Protein AF-A0A3Q8XWA3-F1 (afdb_monomer_lite)

Foldseek 3Di:
DDDDDDDDPPPPPPPPVPVVVCQQAFDDQDPLLVVLLVPWCLCVVLVHDPVDGDPVSVLLSSLLSLLLLLQLCLLCVLVVHNHGDSLSSQLSCVLCCGPDNADNLNVVLSQLRSSSRRHNVSSVQSNVFAFAVSSCQSVCVVVVNNVVCRVPPADRDNVSSSHHGGVSVSRDRDD

Structure (mmCIF, N/CA/C/O backbone):
data_AF-A0A3Q8XWA3-F1
#
_entry.id   AF-A0A3Q8XWA3-F1
#
loop_
_atom_site.group_PDB
_atom_site.id
_atom_site.type_symbol
_atom_site.label_atom_id
_atom_site.label_alt_id
_atom_site.label_comp_id
_atom_site.label_asym_id
_atom_site.label_entity_id
_atom_site.label_seq_id
_atom_site.pdbx_PDB_ins_code
_atom_site.Cartn_x
_atom_site.Cartn_y
_atom_site.Cartn_z
_atom_site.occupancy
_atom_site.B_iso_or_equiv
_atom_site.auth_seq_id
_atom_site.auth_comp_id
_atom_site.auth_asym_id
_atom_site.auth_atom_id
_atom_site.pdbx_PDB_model_num
ATOM 1 N N . MET A 1 1 ? -45.492 -30.212 -45.482 1.00 40.28 1 MET A N 1
ATOM 2 C CA . MET A 1 1 ? -44.105 -30.152 -45.998 1.00 40.28 1 MET A CA 1
ATOM 3 C C . MET A 1 1 ? -43.638 -28.705 -45.818 1.00 40.28 1 MET A C 1
ATOM 5 O O . MET A 1 1 ? -43.966 -27.882 -46.649 1.00 40.28 1 MET A O 1
ATOM 9 N N . PHE A 1 2 ? -43.266 -28.248 -44.617 1.00 38.75 2 PHE A N 1
ATOM 10 C CA . PHE A 1 2 ? -41.934 -28.334 -43.984 1.00 38.75 2 PHE A CA 1
ATOM 11 C C . PHE A 1 2 ? -40.771 -28.102 -44.959 1.00 38.75 2 PHE A C 1
ATOM 13 O O . PHE A 1 2 ? -40.528 -28.985 -45.778 1.00 38.75 2 PHE A O 1
ATOM 20 N N . ARG A 1 3 ? -40.101 -26.939 -44.809 1.00 38.69 3 ARG A N 1
ATOM 21 C CA . ARG A 1 3 ? -38.838 -26.405 -45.396 1.00 38.69 3 ARG A CA 1
ATOM 22 C C . ARG A 1 3 ? -39.112 -24.918 -45.708 1.00 38.69 3 ARG A C 1
ATOM 24 O O . ARG A 1 3 ? -40.014 -24.648 -46.478 1.00 38.69 3 ARG A O 1
ATOM 31 N N . VAL A 1 4 ? -38.489 -23.889 -45.135 1.00 43.53 4 VAL A N 1
ATOM 32 C CA . VAL A 1 4 ? -37.122 -23.705 -44.640 1.00 43.53 4 VAL A CA 1
ATOM 33 C C . VAL A 1 4 ? -37.165 -22.635 -43.534 1.00 43.53 4 VAL A C 1
ATOM 35 O O . VAL A 1 4 ? -37.363 -21.458 -43.807 1.00 43.53 4 VAL A O 1
ATOM 38 N N . ALA A 1 5 ? -37.005 -23.049 -42.281 1.00 49.91 5 ALA A N 1
ATOM 39 C CA . ALA A 1 5 ? -36.413 -22.205 -41.245 1.00 49.91 5 ALA A CA 1
ATOM 40 C C . ALA A 1 5 ? -34.933 -22.604 -41.156 1.00 49.91 5 ALA A C 1
ATOM 42 O O . ALA A 1 5 ? -34.609 -23.727 -41.537 1.00 49.91 5 ALA A O 1
ATOM 43 N N . VAL A 1 6 ? -34.086 -21.726 -40.608 1.00 51.31 6 VAL A N 1
ATOM 44 C CA . VAL A 1 6 ? -32.630 -21.883 -40.354 1.00 51.31 6 VAL A CA 1
ATOM 45 C C . VAL A 1 6 ? -31.761 -21.070 -41.319 1.00 51.31 6 VAL A C 1
ATOM 47 O O . VAL A 1 6 ? -30.993 -21.644 -42.070 1.00 51.31 6 VAL A O 1
ATOM 50 N N . ILE A 1 7 ? -31.841 -19.732 -41.258 1.00 49.44 7 ILE A N 1
ATOM 51 C CA . ILE A 1 7 ? -30.684 -18.819 -41.405 1.00 49.44 7 ILE A CA 1
ATOM 52 C C . ILE A 1 7 ? -31.006 -17.524 -40.632 1.00 49.44 7 ILE A C 1
ATOM 54 O O . ILE A 1 7 ? -31.489 -16.570 -41.224 1.00 49.44 7 ILE A O 1
ATOM 58 N N . ALA A 1 8 ? -30.814 -17.508 -39.308 1.00 44.78 8 ALA A N 1
ATOM 59 C CA . ALA A 1 8 ? -30.602 -16.280 -38.505 1.00 44.78 8 ALA A CA 1
ATOM 60 C C . ALA A 1 8 ? -30.282 -16.575 -37.020 1.00 44.78 8 ALA A C 1
ATOM 62 O O . ALA A 1 8 ? -30.518 -15.738 -36.157 1.00 44.78 8 ALA A O 1
ATOM 63 N N . PHE A 1 9 ? -29.745 -17.755 -36.687 1.00 43.38 9 PHE A N 1
ATOM 64 C CA . PHE A 1 9 ? -29.331 -18.088 -35.313 1.00 43.38 9 PHE A CA 1
ATOM 65 C C . PHE A 1 9 ? -27.808 -18.266 -35.220 1.00 43.38 9 PHE A C 1
ATOM 67 O O . PHE A 1 9 ? -27.307 -19.215 -34.632 1.00 43.38 9 PHE A O 1
ATOM 74 N N . LEU A 1 10 ? -27.064 -17.366 -35.871 1.00 42.28 10 LEU A N 1
ATOM 75 C CA . LEU A 1 10 ? -25.593 -17.353 -35.898 1.00 42.28 10 LEU A CA 1
ATOM 76 C C . LEU A 1 10 ? -25.026 -15.936 -35.698 1.00 42.28 10 LEU A C 1
ATOM 78 O O . LEU A 1 10 ? -24.013 -15.581 -36.285 1.00 42.28 10 LEU A O 1
ATOM 82 N N . VAL A 1 11 ? -25.676 -15.106 -34.874 1.00 47.09 11 VAL A N 1
ATOM 83 C CA . VAL A 1 11 ? -25.125 -13.786 -34.486 1.00 47.09 11 VAL A CA 1
ATOM 84 C C . VAL A 1 11 ? -24.909 -13.658 -32.970 1.00 47.09 11 VAL A C 1
ATOM 86 O O . VAL A 1 11 ? -24.353 -12.674 -32.506 1.00 47.09 11 VAL A O 1
ATOM 89 N N . SER A 1 12 ? -25.248 -14.670 -32.164 1.00 44.44 12 SER A N 1
ATOM 90 C CA . SER A 1 12 ? -25.280 -14.508 -30.699 1.00 44.44 12 SER A CA 1
ATOM 91 C C . SER A 1 12 ? -24.188 -15.246 -29.911 1.00 44.44 12 SER A C 1
ATOM 93 O O . SER A 1 12 ? -24.411 -15.567 -28.746 1.00 44.44 12 SER A O 1
ATOM 95 N N . ILE A 1 13 ? -23.015 -15.530 -30.493 1.00 48.53 13 ILE A N 1
ATOM 96 C CA . ILE A 1 13 ? -21.916 -16.201 -29.760 1.00 48.53 13 ILE A CA 1
ATOM 97 C C . ILE A 1 13 ? -20.532 -15.626 -30.119 1.00 48.53 13 ILE A C 1
ATOM 99 O O . ILE A 1 13 ? -19.609 -16.365 -30.439 1.00 48.53 13 ILE A O 1
ATOM 103 N N . ILE A 1 14 ? -20.361 -14.299 -30.088 1.00 46.38 14 ILE A N 1
ATOM 104 C CA . ILE A 1 14 ? -19.012 -13.680 -30.146 1.00 46.38 14 ILE A CA 1
ATOM 105 C C . ILE A 1 14 ? -18.754 -12.734 -28.954 1.00 46.38 14 ILE A C 1
ATOM 107 O O . ILE A 1 14 ? -17.692 -12.137 -28.835 1.00 46.38 14 ILE A O 1
ATOM 111 N N . SER A 1 15 ? -19.665 -12.639 -27.982 1.00 42.03 15 SER A N 1
ATOM 112 C CA . SER A 1 15 ? -19.476 -11.733 -26.832 1.00 42.03 15 SER A CA 1
ATOM 113 C C . SER A 1 15 ? -18.791 -12.372 -25.617 1.00 42.03 15 SER A C 1
ATOM 115 O O . SER A 1 15 ? -18.428 -11.659 -24.689 1.00 42.03 15 SER A O 1
ATOM 117 N N . ALA A 1 16 ? -18.562 -13.690 -25.603 1.00 42.50 16 ALA A N 1
ATOM 118 C CA . ALA A 1 16 ? -17.923 -14.361 -24.462 1.00 42.50 16 ALA A CA 1
ATOM 119 C C . ALA A 1 16 ? -16.387 -14.213 -24.434 1.00 42.50 16 ALA A C 1
ATOM 121 O O . ALA A 1 16 ? -15.765 -14.423 -23.396 1.00 42.50 16 ALA A O 1
ATOM 122 N N . SER A 1 17 ? -15.766 -13.828 -25.552 1.00 41.62 17 SER A N 1
ATOM 123 C CA . SER A 1 17 ? -14.301 -13.785 -25.685 1.00 41.62 17 SER A CA 1
ATOM 124 C C . SER A 1 17 ? -13.671 -12.478 -25.194 1.00 41.62 17 SER A C 1
ATOM 126 O O . SER A 1 17 ? -12.462 -12.427 -24.996 1.00 41.62 17 SER A O 1
ATOM 128 N N . ILE A 1 18 ? -14.466 -11.421 -24.998 1.00 43.91 18 ILE A N 1
ATOM 129 C CA . ILE A 1 18 ? -13.967 -10.089 -24.611 1.00 43.91 18 ILE A CA 1
ATOM 130 C C . ILE A 1 18 ? -13.877 -9.944 -23.082 1.00 43.91 18 ILE A C 1
ATOM 132 O O . ILE A 1 18 ? -13.055 -9.185 -22.584 1.00 43.91 18 ILE A O 1
ATOM 136 N N . VAL A 1 19 ? -14.642 -10.731 -22.318 1.00 42.75 19 VAL A N 1
ATOM 137 C CA . VAL A 1 19 ? -14.688 -10.621 -20.848 1.00 42.75 19 VAL A CA 1
ATOM 138 C C . VAL A 1 19 ? -13.433 -11.192 -20.165 1.00 42.75 19 VAL A C 1
ATOM 140 O O . VAL A 1 19 ? -13.073 -10.734 -19.090 1.00 42.75 19 VAL A O 1
ATOM 143 N N . ARG A 1 20 ? -12.695 -12.115 -20.800 1.00 41.34 20 ARG A N 1
ATOM 144 C CA . ARG A 1 20 ? -11.488 -12.725 -20.198 1.00 41.34 20 ARG A CA 1
ATOM 145 C C . ARG A 1 20 ? -10.164 -12.013 -20.482 1.00 41.34 20 ARG A C 1
ATOM 147 O O . ARG A 1 20 ? -9.157 -12.352 -19.875 1.00 41.34 20 ARG A O 1
ATOM 154 N N . ALA A 1 21 ? -10.135 -11.022 -21.372 1.00 44.62 21 ALA A N 1
ATOM 155 C CA . ALA A 1 21 ? -8.918 -10.238 -21.610 1.00 44.62 21 ALA A CA 1
ATOM 156 C C . ALA A 1 21 ? -8.675 -9.180 -20.515 1.00 44.62 21 ALA A C 1
ATOM 158 O O . ALA A 1 21 ? -7.552 -8.710 -20.352 1.00 44.62 21 ALA A O 1
ATOM 159 N N . GLN A 1 22 ? -9.712 -8.822 -19.749 1.00 47.19 22 GLN A N 1
ATOM 160 C CA . GLN A 1 22 ? -9.609 -7.847 -18.662 1.00 47.19 22 GLN A CA 1
ATOM 161 C C . GLN A 1 22 ? -9.043 -8.453 -17.366 1.00 47.19 22 GLN A C 1
ATOM 163 O O . GLN A 1 22 ? -8.467 -7.713 -16.570 1.00 47.19 22 GLN A O 1
ATOM 168 N N . GLU A 1 23 ? -9.112 -9.780 -17.197 1.00 50.22 23 GLU A N 1
ATOM 169 C CA . GLU A 1 23 ? -8.587 -10.482 -16.010 1.00 50.22 23 GLU A CA 1
ATOM 170 C C . GLU A 1 23 ? -7.050 -10.349 -15.872 1.00 50.22 23 GLU A C 1
ATOM 172 O O . GLU A 1 23 ? -6.488 -10.560 -14.809 1.00 50.22 23 GLU A O 1
ATOM 177 N N . ASN A 1 24 ? -6.335 -9.918 -16.921 1.00 59.91 24 ASN A N 1
ATOM 178 C CA . ASN A 1 24 ? -4.896 -9.600 -16.869 1.00 59.91 24 ASN A CA 1
ATOM 179 C C . ASN A 1 24 ? -4.571 -8.235 -17.505 1.00 59.91 24 ASN A C 1
ATOM 181 O O . ASN A 1 24 ? -3.511 -8.039 -18.100 1.00 59.91 24 ASN A O 1
ATOM 185 N N . GLY A 1 25 ? -5.525 -7.302 -17.447 1.00 72.44 25 GLY A N 1
ATOM 186 C CA . GLY A 1 25 ? -5.357 -5.948 -17.963 1.00 72.44 25 GLY A CA 1
ATOM 187 C C . GLY A 1 25 ? -4.781 -4.973 -16.929 1.00 72.44 25 GLY A C 1
ATOM 188 O O . GLY A 1 25 ? -4.874 -5.217 -15.716 1.00 72.44 25 GLY A O 1
ATOM 189 N N . PRO A 1 26 ? -4.227 -3.835 -17.391 1.00 84.38 26 PRO A N 1
ATOM 190 C CA . PRO A 1 26 ? -3.881 -2.734 -16.510 1.00 84.38 26 PRO A CA 1
ATOM 191 C C . PRO A 1 26 ? -5.123 -2.240 -15.761 1.00 84.38 26 PRO A C 1
ATOM 193 O O . PRO A 1 26 ? -6.180 -2.030 -16.361 1.00 84.38 26 PRO A O 1
ATOM 196 N N . ILE A 1 27 ? -5.003 -2.041 -14.451 1.00 91.31 27 ILE A N 1
ATOM 197 C CA . ILE A 1 27 ? -6.060 -1.425 -13.651 1.00 91.31 27 ILE A CA 1
ATOM 198 C C . ILE A 1 27 ? -6.089 0.090 -13.874 1.00 91.31 27 ILE A C 1
ATOM 200 O O . ILE A 1 27 ? -5.057 0.748 -14.010 1.00 91.31 27 ILE A O 1
ATOM 204 N N . VAL A 1 28 ? -7.290 0.665 -13.869 1.00 89.69 28 VAL A N 1
ATOM 205 C CA . VAL A 1 28 ? -7.463 2.118 -13.849 1.00 89.69 28 VAL A CA 1
ATOM 206 C C . VAL A 1 28 ? -7.157 2.633 -12.443 1.00 89.69 28 VAL A C 1
ATOM 208 O O . VAL A 1 28 ? -7.857 2.292 -11.492 1.00 89.69 28 VAL A O 1
ATOM 211 N N . ILE A 1 29 ? -6.125 3.469 -12.312 1.00 92.88 29 ILE A N 1
ATOM 212 C CA . ILE A 1 29 ? -5.790 4.130 -11.046 1.00 92.88 29 ILE A CA 1
ATOM 213 C C . ILE A 1 29 ? -6.675 5.368 -10.871 1.00 92.88 29 ILE A C 1
ATOM 215 O O . ILE A 1 29 ? -6.604 6.270 -11.711 1.00 92.88 29 ILE A O 1
ATOM 219 N N . PRO A 1 30 ? -7.470 5.470 -9.790 1.00 93.81 30 PRO A N 1
ATOM 220 C CA . PRO A 1 30 ? -8.331 6.627 -9.567 1.00 93.81 30 PRO A CA 1
ATOM 221 C C . PRO A 1 30 ? -7.540 7.939 -9.527 1.00 93.81 30 PRO A C 1
ATOM 223 O O . PRO A 1 30 ? -6.529 8.045 -8.833 1.00 93.81 30 PRO A O 1
ATOM 226 N N . GLU A 1 31 ? -8.025 8.974 -10.217 1.00 93.50 31 GLU A N 1
ATOM 227 C CA . GLU A 1 31 ? -7.395 10.308 -10.217 1.00 93.50 31 GLU A CA 1
ATOM 228 C C . GLU A 1 31 ? -7.259 10.885 -8.803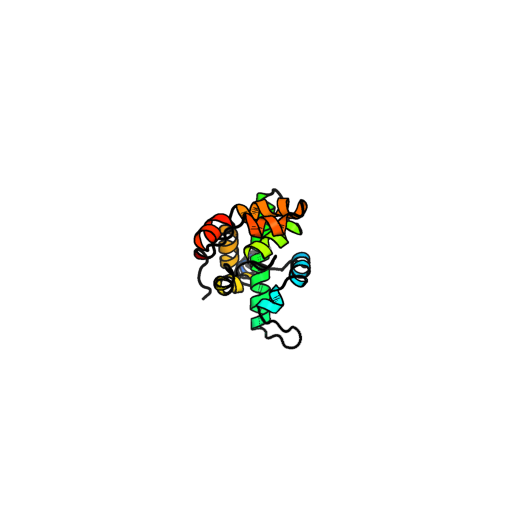 1.00 93.50 31 GLU A C 1
ATOM 230 O O . GLU A 1 31 ? -6.289 11.573 -8.489 1.00 93.50 31 GLU A O 1
ATOM 235 N N . ARG A 1 32 ? -8.226 10.576 -7.932 1.00 93.56 32 ARG A N 1
ATOM 236 C CA . ARG A 1 32 ? -8.235 11.012 -6.534 1.00 93.56 32 ARG A CA 1
ATOM 237 C C . ARG A 1 32 ? -7.037 10.443 -5.768 1.00 93.56 32 ARG A C 1
ATOM 239 O O . ARG A 1 32 ? -6.316 11.205 -5.133 1.00 93.56 32 ARG A O 1
ATOM 246 N N . LEU A 1 33 ? -6.747 9.152 -5.942 1.00 94.88 33 LEU A N 1
ATOM 247 C CA . LEU A 1 33 ? -5.550 8.517 -5.388 1.00 94.88 33 LEU A CA 1
ATOM 248 C C . LEU A 1 33 ? -4.266 9.129 -5.956 1.00 94.88 33 LEU A C 1
ATOM 250 O O . LEU A 1 33 ? -3.346 9.405 -5.197 1.00 94.88 33 LEU A O 1
ATOM 254 N N . GLN A 1 34 ? -4.199 9.380 -7.267 1.00 92.69 34 GLN A N 1
ATOM 255 C CA . GLN A 1 34 ? -3.023 10.016 -7.880 1.00 92.69 34 GLN A CA 1
ATOM 256 C C . GLN A 1 34 ? -2.773 11.414 -7.294 1.00 92.69 34 GLN A C 1
ATOM 258 O O . GLN A 1 34 ? -1.633 11.776 -7.008 1.00 92.69 34 GLN A O 1
ATOM 263 N N . ARG A 1 35 ? -3.841 12.183 -7.049 1.00 92.31 35 ARG A N 1
ATOM 264 C CA . ARG A 1 35 ? -3.759 13.501 -6.410 1.00 92.31 35 ARG A CA 1
ATOM 265 C C . ARG A 1 35 ? -3.247 13.407 -4.974 1.00 92.31 35 ARG A C 1
ATOM 267 O O . ARG A 1 35 ? -2.342 14.158 -4.628 1.00 92.31 35 ARG A O 1
ATOM 274 N N . ILE A 1 36 ? -3.763 12.482 -4.166 1.00 90.44 36 ILE A N 1
ATOM 275 C CA . ILE A 1 36 ? -3.271 12.2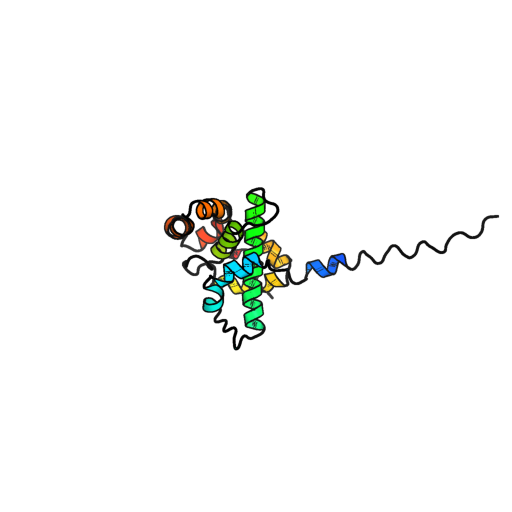60 -2.794 1.00 90.44 36 ILE A CA 1
ATOM 276 C C . ILE A 1 36 ? -1.811 11.792 -2.827 1.00 90.44 36 ILE A C 1
ATOM 278 O O . ILE A 1 36 ? -0.963 12.304 -2.108 1.00 90.44 36 ILE A O 1
ATOM 282 N N . ALA A 1 37 ? -1.466 10.865 -3.718 1.00 88.75 37 ALA A N 1
ATOM 283 C CA . ALA A 1 37 ? -0.097 10.382 -3.842 1.0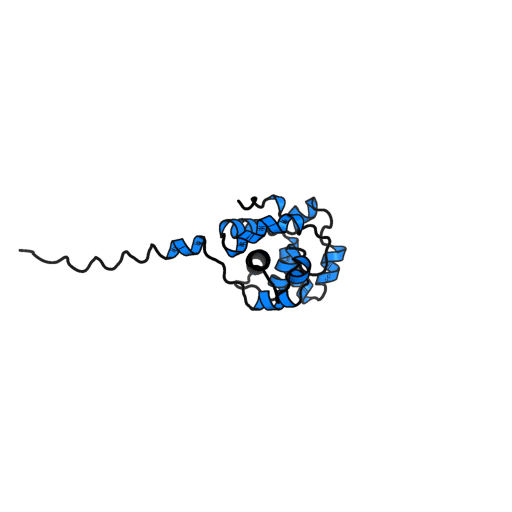0 88.75 37 ALA A CA 1
ATOM 284 C C . ALA A 1 37 ? 0.881 11.478 -4.301 1.00 88.75 37 ALA A C 1
ATOM 286 O O . ALA A 1 37 ? 2.060 11.415 -3.954 1.00 88.75 37 ALA A O 1
ATOM 287 N N . SER A 1 38 ? 0.419 12.494 -5.037 1.00 86.94 38 SER A N 1
ATOM 288 C CA . SER A 1 38 ? 1.254 13.624 -5.470 1.00 86.94 38 SER A CA 1
ATOM 289 C C . SER A 1 38 ? 1.730 14.517 -4.320 1.00 86.94 38 SER A C 1
ATOM 291 O O . SER A 1 38 ? 2.757 15.177 -4.460 1.00 86.94 38 SER A O 1
ATOM 293 N N . SER A 1 39 ? 1.033 14.510 -3.177 1.00 82.19 39 SER A N 1
ATOM 294 C CA . SER A 1 39 ? 1.481 15.180 -1.949 1.00 82.19 39 SER A CA 1
ATOM 295 C C . SER A 1 39 ? 2.307 14.270 -1.031 1.00 82.19 39 SER A C 1
ATOM 297 O O . SER A 1 39 ? 2.772 14.714 0.019 1.00 82.19 39 SER A O 1
ATOM 299 N N . SER A 1 40 ? 2.515 13.005 -1.411 1.00 78.69 40 SER A N 1
ATOM 300 C CA . SER A 1 40 ? 3.342 12.050 -0.667 1.00 78.69 40 SER A CA 1
ATOM 301 C C . SER A 1 40 ? 4.808 12.066 -1.122 1.00 78.69 40 SER A C 1
ATOM 303 O O . SER A 1 40 ? 5.149 12.575 -2.188 1.00 78.69 40 SER A O 1
ATOM 305 N N . GLN A 1 41 ? 5.682 11.416 -0.348 1.00 78.81 41 GLN A N 1
ATOM 306 C CA . GLN A 1 41 ? 7.095 11.213 -0.703 1.00 78.81 41 GLN A CA 1
ATOM 307 C C . GLN A 1 41 ? 7.325 10.014 -1.645 1.00 78.81 41 GLN A C 1
ATOM 309 O O . GLN A 1 41 ? 8.463 9.593 -1.835 1.00 78.81 41 GLN A O 1
ATOM 314 N N . LEU A 1 42 ? 6.271 9.426 -2.230 1.00 82.81 42 LEU A N 1
ATOM 315 C CA . LEU A 1 42 ? 6.377 8.215 -3.055 1.00 82.81 42 LEU A CA 1
ATOM 316 C C . LEU A 1 42 ? 7.344 8.388 -4.237 1.00 82.81 42 LEU A C 1
ATOM 318 O O . LEU A 1 42 ? 8.217 7.547 -4.438 1.00 82.81 42 LEU A O 1
ATOM 322 N N . ALA A 1 43 ? 7.199 9.467 -5.015 1.00 84.56 43 ALA A N 1
ATOM 323 C CA . ALA A 1 43 ? 8.049 9.702 -6.185 1.00 84.56 43 ALA A CA 1
ATOM 324 C C . ALA A 1 43 ? 9.522 9.874 -5.779 1.00 84.56 43 ALA A C 1
ATOM 326 O O . ALA A 1 43 ? 10.397 9.240 -6.362 1.00 84.56 43 ALA A O 1
ATOM 327 N N . GLU A 1 44 ? 9.780 10.659 -4.730 1.00 85.56 44 GLU A N 1
ATOM 328 C CA . GLU A 1 44 ? 11.120 10.876 -4.177 1.00 85.56 44 GLU A CA 1
ATOM 329 C C . GLU A 1 44 ? 11.755 9.564 -3.694 1.00 85.56 44 GLU A C 1
ATOM 331 O O . GLU A 1 44 ? 12.888 9.256 -4.058 1.00 85.56 44 GLU A O 1
ATOM 336 N N . ARG A 1 45 ? 11.010 8.739 -2.948 1.00 84.81 45 ARG A N 1
ATOM 337 C CA . ARG A 1 45 ? 11.505 7.459 -2.408 1.00 84.81 45 ARG A CA 1
ATOM 338 C C . ARG A 1 45 ? 11.746 6.397 -3.472 1.00 84.81 45 ARG A C 1
ATOM 340 O O . ARG A 1 45 ? 12.588 5.528 -3.282 1.00 84.81 45 ARG A O 1
ATOM 347 N N . LEU A 1 46 ? 11.044 6.477 -4.598 1.00 84.38 46 LEU A N 1
ATOM 348 C CA . LEU A 1 46 ? 11.322 5.652 -5.772 1.00 84.38 46 LEU A CA 1
ATOM 349 C C . LEU A 1 46 ? 12.436 6.221 -6.666 1.00 84.38 46 LEU A C 1
ATOM 351 O O . LEU A 1 46 ? 12.775 5.593 -7.669 1.00 84.38 46 LEU A O 1
ATOM 355 N N . GLY A 1 47 ? 12.988 7.395 -6.340 1.00 85.38 47 GLY A N 1
ATOM 356 C CA . GLY A 1 47 ? 13.977 8.083 -7.170 1.00 85.38 47 GLY A CA 1
ATOM 357 C C . GLY A 1 47 ? 13.413 8.610 -8.493 1.00 85.38 47 GLY A C 1
ATOM 358 O O . GLY A 1 47 ? 14.172 8.866 -9.422 1.00 85.38 47 GLY A O 1
ATOM 359 N N . VAL A 1 48 ? 12.090 8.769 -8.602 1.00 8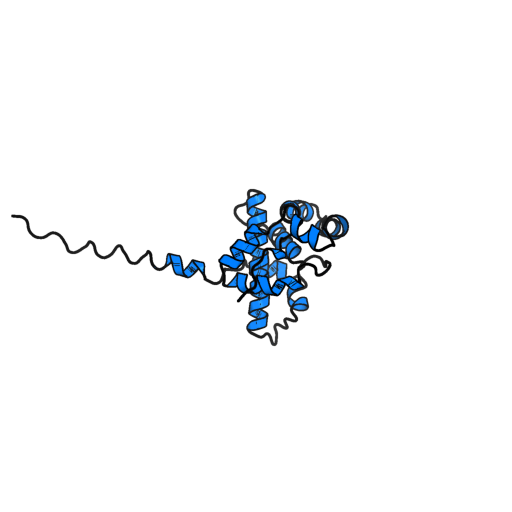7.44 48 VAL A N 1
ATOM 360 C CA . VAL A 1 48 ? 11.416 9.184 -9.836 1.00 87.44 48 VAL A CA 1
ATOM 361 C C . VAL A 1 48 ? 11.665 10.666 -10.095 1.00 87.44 48 VAL A C 1
ATOM 363 O O . VAL A 1 48 ? 11.132 11.535 -9.403 1.00 87.44 48 VAL A O 1
ATOM 366 N N . ASN A 1 49 ? 12.414 10.961 -11.157 1.00 88.69 49 ASN A N 1
ATOM 367 C CA . ASN A 1 49 ? 12.505 12.300 -11.726 1.00 88.69 49 ASN A CA 1
ATOM 368 C C . ASN A 1 49 ? 11.593 12.410 -12.950 1.00 88.69 49 ASN A C 1
ATOM 370 O O . ASN A 1 49 ? 11.955 11.966 -14.037 1.00 88.69 49 ASN A O 1
ATOM 374 N N . TRP A 1 50 ? 10.437 13.059 -12.798 1.00 86.44 50 TRP A N 1
ATOM 375 C CA . TRP A 1 50 ? 9.445 13.205 -13.872 1.00 86.44 50 TRP A CA 1
ATOM 376 C C . TRP A 1 50 ? 9.979 13.874 -15.147 1.00 86.44 50 TRP A C 1
ATOM 378 O O . TRP A 1 50 ? 9.446 13.623 -16.224 1.00 86.44 50 TRP A O 1
ATOM 388 N N . GLY A 1 51 ? 11.040 14.685 -15.057 1.00 89.50 51 GLY A N 1
ATOM 389 C CA . GLY A 1 51 ? 11.673 15.301 -16.227 1.00 89.50 51 GLY A CA 1
ATOM 390 C C . GLY A 1 51 ? 12.512 14.337 -17.075 1.00 89.50 51 GLY A C 1
ATOM 391 O O . GLY A 1 51 ? 12.823 14.652 -18.221 1.00 89.50 51 GLY A O 1
ATOM 392 N N . SER A 1 52 ? 12.885 13.176 -16.532 1.00 90.69 52 SER A N 1
ATOM 393 C CA . SER A 1 52 ? 13.757 12.190 -17.185 1.00 90.69 52 SER A CA 1
ATOM 394 C C . SER A 1 52 ? 13.383 10.746 -16.831 1.00 90.69 52 SER A C 1
ATOM 396 O O . SER A 1 52 ? 14.260 9.888 -16.745 1.00 90.69 52 SER A O 1
ATOM 398 N N . VAL A 1 53 ? 12.100 10.491 -16.568 1.00 93.25 53 VAL A N 1
ATOM 399 C CA . VAL A 1 53 ? 11.628 9.212 -16.029 1.00 93.25 53 VAL A CA 1
ATOM 400 C C . VAL A 1 53 ? 11.680 8.100 -17.079 1.00 93.25 53 VAL A C 1
ATOM 402 O O . VAL A 1 53 ? 11.278 8.276 -18.231 1.00 93.25 53 VAL A O 1
ATOM 405 N N . SER A 1 54 ? 12.159 6.931 -16.673 1.00 93.06 54 SER A N 1
ATOM 406 C CA . SER A 1 54 ? 12.157 5.712 -17.476 1.00 93.06 54 SER A CA 1
ATOM 407 C C . SER A 1 54 ? 10.805 4.977 -17.414 1.00 93.06 54 SER A C 1
ATOM 409 O O . SER A 1 54 ? 10.054 5.108 -16.442 1.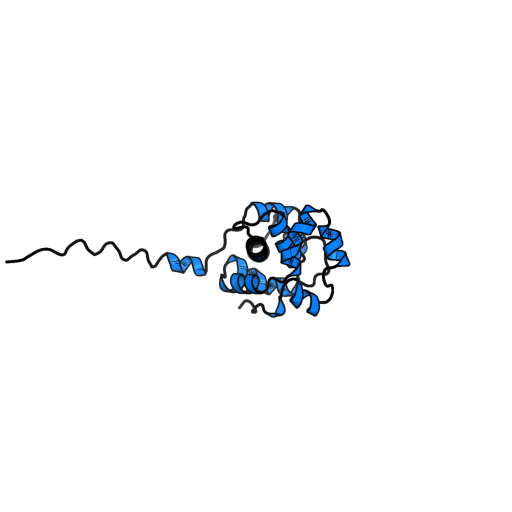00 93.06 54 SER A O 1
ATOM 411 N N . PRO A 1 55 ? 10.479 4.135 -18.413 1.00 91.12 55 PRO A N 1
ATOM 412 C CA . PRO A 1 55 ? 9.284 3.291 -18.361 1.00 91.12 55 PRO A CA 1
ATOM 413 C C . PRO A 1 55 ? 9.235 2.365 -17.137 1.00 91.12 55 PRO A C 1
ATOM 415 O O . PRO A 1 55 ? 8.159 2.114 -16.601 1.00 91.12 55 PRO A O 1
ATOM 418 N N . GLU A 1 56 ? 10.390 1.879 -16.673 1.00 90.94 56 GLU A N 1
ATOM 419 C CA . GLU A 1 56 ? 10.484 1.040 -15.475 1.00 90.94 56 GLU A CA 1
ATOM 420 C C . GLU A 1 56 ? 10.086 1.821 -14.218 1.00 90.94 56 GLU A C 1
ATOM 422 O O . GLU A 1 56 ? 9.273 1.355 -13.425 1.00 90.94 56 GLU A O 1
ATOM 427 N N . GLU A 1 57 ? 10.596 3.041 -14.052 1.00 92.56 57 GLU A N 1
ATOM 428 C CA . GLU A 1 57 ? 10.229 3.932 -12.948 1.00 92.56 57 GLU A CA 1
ATOM 429 C C . GLU A 1 57 ? 8.735 4.254 -12.925 1.00 92.56 57 GLU A C 1
ATOM 431 O O . GLU A 1 57 ? 8.114 4.180 -11.862 1.00 92.56 57 GLU A O 1
ATOM 436 N N . ILE A 1 58 ? 8.143 4.525 -14.093 1.00 91.31 58 ILE A N 1
ATOM 437 C CA . ILE A 1 58 ? 6.690 4.691 -14.222 1.00 91.31 58 ILE A CA 1
ATOM 438 C C . ILE A 1 58 ? 5.975 3.406 -13.795 1.00 91.31 58 ILE A C 1
ATOM 440 O O . ILE A 1 58 ? 5.031 3.468 -13.012 1.00 91.31 58 ILE A O 1
ATOM 444 N N . GLY A 1 59 ? 6.433 2.241 -14.261 1.00 92.00 59 GLY A N 1
ATOM 445 C CA . GLY A 1 59 ? 5.854 0.945 -13.906 1.00 92.00 59 GLY A CA 1
ATOM 446 C C . GLY A 1 59 ? 5.865 0.684 -12.398 1.00 92.00 59 GLY A C 1
ATOM 447 O O . GLY A 1 59 ? 4.839 0.308 -11.836 1.00 92.00 59 GLY A O 1
ATOM 448 N N . ARG A 1 60 ? 6.987 0.959 -11.721 1.00 94.06 60 ARG A N 1
ATOM 449 C CA . ARG A 1 60 ? 7.115 0.826 -10.258 1.00 94.06 60 ARG A CA 1
ATOM 450 C C . ARG A 1 60 ? 6.172 1.769 -9.513 1.00 94.06 60 ARG A C 1
ATOM 452 O O . ARG A 1 60 ? 5.481 1.341 -8.589 1.00 94.06 60 ARG A O 1
ATOM 459 N N . TYR A 1 61 ? 6.107 3.031 -9.941 1.00 94.00 61 TYR A N 1
ATOM 460 C CA . TYR A 1 61 ? 5.205 4.031 -9.367 1.00 94.00 61 TYR A CA 1
ATOM 461 C C . TYR A 1 61 ? 3.736 3.615 -9.522 1.00 94.00 61 TYR A C 1
ATOM 463 O O . TYR A 1 61 ? 2.997 3.545 -8.540 1.00 94.00 61 TYR A O 1
ATOM 471 N N . MET A 1 62 ? 3.327 3.257 -10.740 1.00 94.88 62 MET A N 1
ATOM 472 C CA . MET A 1 62 ? 1.960 2.827 -11.044 1.00 94.88 62 MET A CA 1
ATOM 473 C C . MET A 1 62 ? 1.592 1.517 -10.345 1.00 94.88 62 MET A C 1
ATOM 475 O O . MET A 1 62 ? 0.461 1.366 -9.890 1.00 94.88 62 MET A O 1
ATOM 479 N N . GLY A 1 63 ? 2.542 0.591 -10.211 1.00 95.06 63 GLY A N 1
ATOM 480 C CA . GLY A 1 63 ? 2.371 -0.649 -9.461 1.00 95.06 63 GLY A CA 1
ATOM 481 C C . GLY A 1 63 ? 2.086 -0.407 -7.981 1.00 95.06 63 GLY A C 1
ATOM 482 O O . GLY A 1 63 ? 1.137 -0.973 -7.442 1.00 95.06 63 GLY A O 1
ATOM 483 N N . LEU A 1 64 ? 2.823 0.500 -7.332 1.00 95.44 64 LEU A N 1
ATOM 484 C CA . LEU A 1 64 ? 2.542 0.864 -5.939 1.00 95.44 64 LEU A CA 1
ATOM 485 C C . LEU A 1 64 ? 1.220 1.614 -5.774 1.00 95.44 64 LEU A C 1
ATOM 487 O O . LEU A 1 64 ? 0.510 1.365 -4.801 1.00 95.44 64 LEU A O 1
ATOM 491 N N . LEU A 1 65 ? 0.839 2.472 -6.724 1.00 96.25 65 LEU A N 1
ATOM 492 C CA . LEU A 1 65 ? -0.495 3.078 -6.702 1.00 96.25 65 LEU A CA 1
ATOM 493 C C . LEU A 1 65 ? -1.600 2.033 -6.873 1.00 96.25 65 LEU A C 1
ATOM 495 O O . LEU A 1 65 ? -2.607 2.095 -6.173 1.00 96.25 65 LEU A O 1
ATOM 499 N N . ALA A 1 66 ? -1.413 1.047 -7.753 1.00 97.00 66 ALA A N 1
ATOM 500 C CA . ALA A 1 66 ? -2.350 -0.064 -7.902 1.00 97.00 66 ALA A CA 1
ATOM 501 C C . ALA A 1 66 ? -2.479 -0.853 -6.595 1.00 97.00 66 ALA A C 1
ATOM 503 O O . ALA A 1 66 ? -3.586 -1.145 -6.150 1.00 97.00 66 ALA A O 1
ATOM 504 N N . ALA A 1 67 ? -1.357 -1.141 -5.941 1.00 97.00 67 ALA A N 1
ATOM 505 C CA . ALA A 1 67 ? -1.336 -1.849 -4.673 1.00 97.00 67 ALA A CA 1
ATOM 506 C C . ALA A 1 67 ? -2.027 -1.063 -3.546 1.00 97.00 67 ALA A C 1
ATOM 508 O O . ALA A 1 67 ? -2.828 -1.629 -2.803 1.00 97.00 67 ALA A O 1
ATOM 509 N N . ALA A 1 68 ? -1.774 0.243 -3.437 1.00 96.81 68 ALA A N 1
ATOM 510 C CA . ALA A 1 68 ? -2.457 1.110 -2.479 1.00 96.81 68 ALA A CA 1
ATOM 511 C C . ALA A 1 68 ? -3.966 1.201 -2.761 1.00 96.81 68 ALA A C 1
ATOM 513 O O . ALA A 1 68 ? -4.768 1.166 -1.828 1.00 96.81 68 ALA A O 1
ATOM 514 N N . ASN A 1 69 ? -4.361 1.250 -4.037 1.00 97.56 69 ASN A N 1
ATOM 515 C CA . ASN A 1 69 ? -5.763 1.234 -4.447 1.00 97.56 69 ASN A CA 1
ATOM 516 C C . ASN A 1 69 ? -6.482 -0.042 -3.989 1.00 97.56 69 ASN A C 1
ATOM 518 O O . ASN A 1 69 ? -7.602 0.030 -3.491 1.00 97.56 69 ASN A O 1
ATOM 522 N N . GLU A 1 70 ? -5.852 -1.210 -4.118 1.00 97.88 70 GLU A N 1
ATOM 523 C CA . GLU A 1 70 ? -6.463 -2.465 -3.668 1.00 97.88 70 GLU A CA 1
ATOM 524 C C . GLU A 1 70 ? -6.655 -2.522 -2.155 1.00 97.88 70 GLU A C 1
ATOM 526 O O . GLU A 1 70 ? -7.703 -2.970 -1.687 1.00 97.88 70 GLU A O 1
ATOM 531 N N . VAL A 1 71 ? -5.699 -1.991 -1.388 1.00 98.12 71 VAL A N 1
ATOM 532 C CA . VAL A 1 71 ? -5.872 -1.833 0.059 1.00 98.12 71 VAL A CA 1
ATOM 533 C C . VAL A 1 71 ? -7.060 -0.913 0.353 1.00 98.12 71 VAL A C 1
ATOM 535 O O . VAL A 1 71 ? -7.952 -1.301 1.106 1.00 98.12 71 VAL A O 1
ATOM 538 N N . ALA A 1 72 ? -7.131 0.255 -0.292 1.00 98.00 72 ALA A N 1
ATOM 539 C CA . ALA A 1 72 ? -8.222 1.216 -0.115 1.00 98.00 72 ALA A CA 1
ATOM 540 C C . ALA A 1 72 ? -9.600 0.609 -0.434 1.00 98.00 72 ALA A C 1
ATOM 542 O O . ALA A 1 72 ? -10.558 0.815 0.308 1.00 98.00 72 ALA A O 1
ATOM 543 N N . ARG A 1 73 ? -9.703 -0.209 -1.491 1.00 97.69 73 ARG A N 1
ATOM 544 C CA . ARG A 1 73 ? -10.937 -0.936 -1.838 1.00 97.69 73 ARG A CA 1
ATOM 545 C C . ARG A 1 73 ? -11.373 -1.895 -0.738 1.00 97.69 73 ARG A C 1
ATOM 547 O O . ARG A 1 73 ? -12.551 -1.926 -0.396 1.00 97.69 73 ARG A O 1
ATOM 554 N N . VAL A 1 74 ? -10.448 -2.663 -0.167 1.00 98.19 74 VAL A N 1
ATOM 555 C CA . VAL A 1 74 ? -10.777 -3.575 0.939 1.00 98.19 74 VAL A CA 1
ATOM 556 C C . VAL A 1 74 ? -11.195 -2.806 2.187 1.00 98.19 74 VAL A C 1
ATOM 558 O O . VAL A 1 74 ? -12.144 -3.210 2.859 1.00 98.19 74 VAL A O 1
ATOM 561 N N . VAL A 1 75 ? -10.518 -1.700 2.495 1.00 98.19 75 VAL A N 1
ATOM 562 C CA . VAL A 1 75 ? -10.862 -0.837 3.632 1.00 98.19 75 VAL A CA 1
ATOM 563 C C . VAL A 1 75 ? -12.262 -0.248 3.459 1.00 98.19 75 VAL A C 1
ATOM 565 O O . VAL A 1 75 ? -13.074 -0.364 4.375 1.00 98.19 75 VAL A O 1
ATOM 568 N N . ALA A 1 76 ? -12.577 0.294 2.282 1.00 98.00 76 ALA A N 1
ATOM 569 C CA . ALA A 1 76 ? -13.898 0.828 1.964 1.00 98.00 76 ALA A CA 1
ATOM 570 C C . ALA A 1 76 ? -14.992 -0.234 2.159 1.00 98.00 76 ALA A C 1
ATOM 572 O O . ALA A 1 76 ? -15.945 -0.017 2.909 1.00 98.00 76 ALA A O 1
ATOM 573 N N . LEU A 1 77 ? -14.801 -1.424 1.576 1.00 97.88 77 LEU A N 1
ATOM 574 C CA . LEU A 1 77 ? -15.752 -2.535 1.679 1.00 97.88 77 LEU A CA 1
ATOM 575 C C . LEU A 1 77 ? -15.969 -2.983 3.128 1.00 97.88 77 LEU A C 1
ATOM 577 O O . LEU A 1 77 ? -17.108 -3.188 3.548 1.00 97.88 77 LEU A O 1
ATOM 581 N N . LYS A 1 78 ? -14.896 -3.103 3.918 1.00 97.25 78 LYS A N 1
ATOM 582 C CA . LYS A 1 78 ? -14.985 -3.469 5.342 1.00 97.25 78 LYS A CA 1
ATOM 583 C C . LYS A 1 78 ? -15.674 -2.397 6.192 1.00 97.25 78 LYS A C 1
ATOM 585 O O . LYS A 1 78 ? -16.217 -2.731 7.239 1.00 97.25 78 LYS A O 1
ATOM 590 N N . ASN A 1 79 ? -15.701 -1.153 5.722 1.00 96.62 79 ASN A N 1
ATOM 591 C CA . ASN A 1 79 ? -16.427 -0.040 6.333 1.00 96.62 79 ASN A CA 1
ATOM 592 C C . ASN A 1 79 ? -17.798 0.224 5.676 1.00 96.62 79 ASN A C 1
ATOM 594 O O . ASN A 1 79 ? -18.391 1.281 5.883 1.00 96.62 79 ASN A O 1
ATOM 598 N N . GLY A 1 80 ? -18.326 -0.724 4.890 1.00 96.25 80 GLY A N 1
ATOM 599 C CA . GLY A 1 80 ? -19.669 -0.638 4.308 1.00 96.25 80 GLY A CA 1
ATOM 600 C C . GLY A 1 80 ? -19.803 0.333 3.130 1.00 96.25 80 GLY A C 1
ATOM 601 O O . GLY A 1 80 ? -20.918 0.739 2.807 1.00 96.25 80 GLY A O 1
ATOM 602 N N . ARG A 1 81 ? -18.691 0.712 2.487 1.00 95.31 81 ARG A N 1
ATOM 603 C CA . ARG A 1 81 ? -18.651 1.593 1.311 1.00 95.31 81 ARG A CA 1
ATOM 604 C C . ARG A 1 81 ? -18.321 0.804 0.043 1.00 95.31 81 ARG A C 1
ATOM 606 O O . ARG A 1 81 ? -17.417 -0.026 0.035 1.00 95.31 81 ARG A O 1
ATOM 613 N N . GLU A 1 82 ? -19.014 1.105 -1.054 1.00 93.06 82 GLU A N 1
ATOM 614 C CA . GLU A 1 82 ? -18.736 0.498 -2.370 1.00 93.06 82 GLU A CA 1
ATOM 615 C C . GLU A 1 82 ? -17.533 1.138 -3.080 1.00 93.06 82 GLU A C 1
ATOM 617 O O . GLU A 1 82 ? -16.870 0.500 -3.899 1.00 93.06 82 GLU A O 1
ATOM 622 N N . THR A 1 83 ? -17.234 2.398 -2.758 1.00 93.19 83 THR A N 1
ATOM 623 C CA . THR A 1 83 ? -16.147 3.177 -3.359 1.00 93.19 83 THR A CA 1
ATOM 624 C C . THR A 1 83 ? -15.245 3.771 -2.277 1.00 93.19 83 THR A C 1
ATOM 626 O O . THR A 1 83 ? -15.787 4.307 -1.306 1.00 93.19 83 THR A O 1
ATOM 629 N N . PRO A 1 84 ? -13.909 3.754 -2.446 1.00 97.12 84 PRO A N 1
ATOM 630 C CA . PRO A 1 84 ? -12.997 4.362 -1.478 1.00 97.12 84 PRO A CA 1
ATOM 631 C C . PRO A 1 84 ? -13.166 5.881 -1.339 1.00 97.12 84 PRO A C 1
ATOM 633 O O . PRO A 1 84 ? -13.307 6.592 -2.342 1.00 97.12 84 PRO A O 1
ATOM 636 N N . SER A 1 85 ? -13.117 6.370 -0.098 1.00 96.38 85 SER A N 1
ATOM 637 C CA . SER A 1 85 ? -12.964 7.790 0.243 1.00 96.38 85 SER A CA 1
ATOM 638 C C . SER A 1 85 ? -11.488 8.227 0.233 1.00 96.38 85 SER A C 1
ATOM 640 O O . SER A 1 85 ? -10.602 7.428 -0.078 1.00 96.38 85 SER A O 1
ATOM 642 N N . ASP A 1 86 ? -11.205 9.497 0.549 1.00 95.69 86 ASP A N 1
ATOM 643 C CA . ASP A 1 86 ? -9.815 9.981 0.646 1.00 95.69 86 ASP A CA 1
ATOM 644 C C . ASP A 1 86 ? -9.059 9.275 1.768 1.00 95.69 86 ASP A C 1
ATOM 646 O O . ASP A 1 86 ? -7.924 8.844 1.588 1.00 95.69 86 ASP A O 1
ATOM 650 N N . GLU A 1 87 ? -9.736 9.060 2.887 1.00 95.88 87 GLU A N 1
ATOM 651 C CA . GLU A 1 87 ? -9.208 8.405 4.075 1.00 95.88 87 GLU A CA 1
ATOM 652 C C . GLU A 1 87 ? -8.892 6.926 3.804 1.00 95.88 87 GLU A C 1
ATOM 654 O O . GLU A 1 87 ? -7.898 6.391 4.294 1.00 95.88 87 GLU A O 1
ATOM 659 N N . ASP A 1 88 ? -9.687 6.266 2.955 1.00 97.25 88 ASP A N 1
ATOM 660 C CA . ASP A 1 88 ? -9.409 4.904 2.493 1.00 97.25 88 ASP A CA 1
ATOM 661 C C . ASP A 1 88 ? -8.138 4.856 1.621 1.00 97.25 88 ASP A C 1
ATOM 663 O O . ASP A 1 88 ? -7.315 3.945 1.760 1.00 97.25 88 ASP A O 1
ATOM 667 N N . TYR A 1 89 ? -7.943 5.842 0.736 1.00 96.12 89 TYR A N 1
ATOM 668 C CA . TYR A 1 89 ? -6.725 5.954 -0.077 1.00 96.12 89 TYR A CA 1
ATOM 669 C C . TYR A 1 89 ? -5.493 6.265 0.770 1.00 96.12 89 TYR A C 1
ATOM 671 O O . TYR A 1 89 ? -4.441 5.653 0.575 1.00 96.12 89 TYR A O 1
ATOM 679 N N . GLU A 1 90 ? -5.622 7.169 1.734 1.00 94.31 90 GLU A N 1
ATOM 680 C CA . GLU A 1 90 ? -4.578 7.469 2.708 1.00 94.31 90 GLU A CA 1
ATOM 681 C C . GLU A 1 90 ? -4.227 6.241 3.554 1.00 94.31 90 GLU A C 1
ATOM 683 O O . GLU A 1 90 ? -3.044 5.967 3.762 1.00 94.31 90 GLU A O 1
ATOM 688 N N . ALA A 1 91 ? -5.214 5.431 3.955 1.00 95.19 91 ALA A N 1
ATOM 689 C CA . ALA A 1 91 ? -4.981 4.143 4.605 1.00 95.19 91 ALA A CA 1
ATOM 690 C C . ALA A 1 91 ? -4.221 3.159 3.705 1.00 95.19 91 ALA A C 1
ATOM 692 O O . ALA A 1 91 ? -3.293 2.488 4.167 1.00 95.19 91 ALA A O 1
ATOM 693 N N . GLY A 1 92 ? -4.552 3.116 2.413 1.00 95.62 92 GLY A N 1
ATOM 694 C CA . GLY A 1 92 ? -3.821 2.332 1.421 1.00 95.62 92 GLY A CA 1
ATOM 695 C C . GLY A 1 92 ? -2.356 2.748 1.299 1.00 95.62 92 GLY A C 1
ATOM 696 O O . GLY A 1 92 ? -1.460 1.912 1.409 1.00 95.62 92 GLY A O 1
ATOM 697 N N . LEU A 1 93 ? -2.090 4.046 1.146 1.00 93.81 93 LEU A N 1
ATOM 698 C CA . LEU A 1 93 ? -0.727 4.589 1.108 1.00 93.81 93 LEU A CA 1
ATOM 699 C C . LEU A 1 93 ? 0.017 4.324 2.426 1.00 93.81 93 LEU A C 1
ATOM 701 O O . LEU A 1 93 ? 1.192 3.945 2.433 1.00 93.81 93 LEU A O 1
ATOM 705 N N . ALA A 1 94 ? -0.678 4.450 3.553 1.00 92.88 94 ALA A N 1
ATOM 706 C CA . ALA A 1 94 ? -0.146 4.190 4.878 1.00 92.88 94 ALA A CA 1
ATOM 707 C C . ALA A 1 94 ? 0.275 2.735 5.097 1.00 92.88 94 ALA A C 1
ATOM 709 O O . ALA A 1 94 ? 1.314 2.502 5.727 1.00 92.88 94 ALA A O 1
ATOM 710 N N . ALA A 1 95 ? -0.487 1.774 4.581 1.00 94.50 95 ALA A N 1
ATOM 711 C CA . ALA A 1 95 ? -0.168 0.348 4.643 1.00 94.50 95 ALA A CA 1
ATOM 712 C C . ALA A 1 95 ? 1.088 -0.025 3.836 1.00 94.50 95 ALA A C 1
ATOM 714 O O . ALA A 1 95 ? 1.754 -1.004 4.146 1.00 94.50 95 ALA A O 1
ATOM 715 N N . TRP A 1 96 ? 1.449 0.779 2.835 1.00 93.62 96 TRP A N 1
ATOM 716 C CA . TRP A 1 96 ? 2.677 0.615 2.049 1.00 93.62 96 TRP A CA 1
ATOM 717 C C . TRP A 1 96 ? 3.853 1.452 2.572 1.00 93.62 96 TRP A C 1
ATOM 719 O O . TRP A 1 96 ? 4.873 1.597 1.898 1.00 93.62 96 TRP A O 1
ATOM 729 N N . CYS A 1 97 ? 3.724 1.998 3.786 1.00 90.69 97 CYS A N 1
ATOM 730 C CA . CYS A 1 97 ? 4.656 2.947 4.395 1.00 90.69 97 CYS A CA 1
ATOM 731 C C . CYS A 1 97 ? 4.899 4.210 3.556 1.00 90.69 97 CYS A C 1
ATOM 733 O O . CYS A 1 97 ? 5.938 4.831 3.742 1.00 90.69 97 CYS A O 1
ATOM 735 N N . LEU A 1 98 ? 3.985 4.617 2.671 1.00 86.06 98 LEU A N 1
ATOM 736 C CA . LEU A 1 98 ? 4.140 5.801 1.811 1.00 86.06 98 LEU A CA 1
ATOM 737 C C . LEU A 1 98 ? 3.717 7.104 2.494 1.00 86.06 98 LEU A C 1
ATOM 739 O O . LEU A 1 98 ? 4.164 8.178 2.090 1.00 86.06 98 LEU A O 1
ATOM 743 N N . TRP A 1 99 ? 2.880 7.012 3.532 1.00 80.31 99 TRP A N 1
ATOM 744 C CA . TRP A 1 99 ? 2.376 8.167 4.271 1.00 80.31 99 TRP A CA 1
ATOM 745 C C . TRP A 1 99 ? 1.843 7.815 5.676 1.00 80.31 99 TRP A C 1
ATOM 747 O O . TRP A 1 99 ? 1.261 6.745 5.862 1.00 80.31 99 TRP A O 1
ATOM 757 N N . PRO A 1 100 ? 1.970 8.712 6.672 1.00 70.12 100 PRO A N 1
ATOM 758 C CA . PRO A 1 100 ? 3.097 9.612 6.939 1.00 70.12 100 PRO A CA 1
ATOM 759 C C . PRO A 1 100 ? 4.438 8.862 6.999 1.00 70.12 100 PRO A C 1
ATOM 761 O O . PRO A 1 100 ? 4.481 7.648 6.845 1.00 70.12 100 PRO A O 1
ATOM 764 N N . ASN A 1 101 ? 5.548 9.578 7.186 1.00 64.19 101 ASN A N 1
ATOM 765 C CA . ASN A 1 101 ? 6.902 9.014 7.170 1.00 64.19 101 ASN A CA 1
ATOM 766 C C . ASN A 1 101 ? 7.077 7.935 8.271 1.00 64.19 101 ASN A C 1
ATOM 768 O O . ASN A 1 101 ? 7.083 8.259 9.458 1.00 64.19 101 ASN A O 1
ATOM 772 N N . LYS A 1 102 ? 7.174 6.650 7.894 1.00 69.56 102 LYS A N 1
ATOM 773 C CA . LYS A 1 102 ? 7.265 5.491 8.815 1.00 69.56 102 LYS A CA 1
ATOM 774 C C . LYS A 1 102 ? 8.607 4.784 8.667 1.00 69.56 102 LYS A C 1
ATOM 776 O O . LYS A 1 102 ? 9.238 4.918 7.619 1.00 69.56 102 LYS A O 1
ATOM 781 N N . PRO A 1 103 ? 8.995 3.923 9.631 1.00 72.00 103 PRO A N 1
ATOM 782 C CA . PRO A 1 103 ? 9.997 2.902 9.365 1.00 72.00 103 PRO A CA 1
ATOM 783 C C . PRO A 1 103 ? 9.673 2.154 8.056 1.00 72.00 103 PRO A C 1
ATOM 785 O O . PRO A 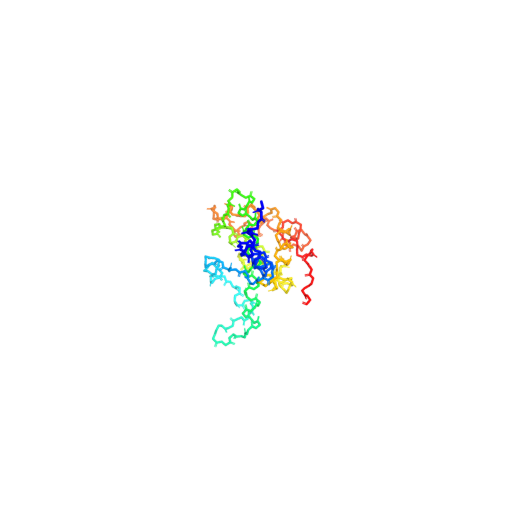1 103 ? 8.506 1.798 7.835 1.00 72.00 103 PRO A O 1
ATOM 788 N N . PRO A 1 104 ? 10.666 1.908 7.186 1.00 84.25 104 PRO A N 1
ATOM 789 C CA . PRO A 1 104 ? 10.460 1.368 5.843 1.00 84.25 104 PRO A CA 1
ATOM 790 C C . PRO A 1 104 ? 10.170 -0.145 5.850 1.00 84.25 104 PRO A C 1
ATOM 792 O O . PRO A 1 104 ? 10.752 -0.900 5.088 1.00 84.25 104 PRO A O 1
ATOM 795 N N . ILE A 1 105 ? 9.270 -0.621 6.716 1.00 91.56 105 ILE A N 1
ATOM 796 C CA . ILE A 1 105 ? 8.968 -2.054 6.893 1.00 91.56 105 ILE A CA 1
ATOM 797 C C . ILE A 1 105 ? 8.424 -2.667 5.596 1.00 91.56 105 ILE A C 1
ATOM 799 O O . ILE A 1 105 ? 8.783 -3.789 5.247 1.00 91.56 105 ILE A O 1
ATOM 803 N N . ALA A 1 106 ? 7.586 -1.920 4.871 1.00 91.62 106 ALA A N 1
ATOM 804 C CA . ALA A 1 106 ? 7.009 -2.362 3.608 1.00 91.62 106 ALA A CA 1
ATOM 805 C C . ALA A 1 106 ? 7.932 -2.160 2.392 1.00 91.62 106 ALA A C 1
ATOM 807 O O . ALA A 1 106 ? 7.732 -2.833 1.383 1.00 91.62 106 ALA A O 1
ATOM 808 N N . GLU A 1 107 ? 8.940 -1.275 2.463 1.00 91.50 107 GLU A N 1
ATOM 809 C CA . GLU A 1 107 ? 9.781 -0.938 1.299 1.00 91.50 107 GLU A CA 1
ATOM 810 C C . GLU A 1 107 ? 10.501 -2.147 0.685 1.00 91.50 107 GLU A C 1
ATOM 812 O O . GLU A 1 107 ? 10.437 -2.296 -0.537 1.00 91.50 107 GLU A O 1
ATOM 817 N N . PRO A 1 108 ? 11.117 -3.063 1.467 1.00 91.75 108 PRO A N 1
ATOM 818 C CA . PRO A 1 108 ? 11.756 -4.255 0.910 1.00 91.75 108 PRO A CA 1
ATOM 819 C C . PRO A 1 108 ? 10.809 -5.149 0.102 1.00 91.75 108 PRO A C 1
ATOM 821 O O . PRO A 1 108 ? 11.265 -5.964 -0.695 1.00 91.75 108 PRO A O 1
ATOM 824 N N . TYR A 1 109 ? 9.497 -5.002 0.299 1.00 93.25 109 TYR A N 1
ATOM 825 C CA . TYR A 1 109 ? 8.458 -5.795 -0.353 1.00 93.25 109 TYR A CA 1
ATOM 826 C C . TYR A 1 109 ? 7.769 -5.055 -1.503 1.00 93.25 109 TYR A C 1
ATOM 828 O O . TYR A 1 109 ? 6.974 -5.666 -2.215 1.00 93.25 109 TYR A O 1
ATOM 836 N N . TRP A 1 110 ? 8.083 -3.777 -1.744 1.00 94.00 110 TRP A N 1
ATOM 837 C CA . TRP A 1 110 ? 7.561 -3.031 -2.893 1.00 94.00 110 TRP A CA 1
ATOM 838 C C . TRP A 1 110 ? 7.754 -3.751 -4.237 1.00 94.00 110 TRP A C 1
ATOM 840 O O . TRP A 1 110 ? 6.803 -3.751 -5.022 1.00 94.00 110 TRP A O 1
ATOM 850 N N . PRO A 1 111 ? 8.886 -4.442 -4.507 1.00 94.44 111 PRO A N 1
ATOM 851 C CA . PRO A 1 111 ? 9.044 -5.222 -5.733 1.00 94.44 111 PRO A CA 1
ATOM 852 C C . PRO A 1 111 ? 7.941 -6.255 -5.980 1.00 94.44 111 PRO A C 1
ATOM 854 O O . PRO A 1 111 ? 7.551 -6.466 -7.126 1.00 94.44 111 PRO A O 1
ATOM 857 N N . LYS A 1 112 ? 7.375 -6.840 -4.917 1.00 93.56 112 LYS A N 1
ATOM 858 C CA . LYS A 1 112 ? 6.273 -7.806 -5.026 1.00 93.56 112 LYS A CA 1
ATOM 859 C C . LYS A 1 112 ? 4.958 -7.165 -5.475 1.00 93.56 112 LYS A C 1
ATOM 861 O O . LYS A 1 112 ? 4.094 -7.828 -6.035 1.00 93.56 112 LYS A O 1
ATOM 866 N N . ALA A 1 113 ? 4.809 -5.862 -5.254 1.00 93.31 113 ALA A N 1
ATOM 867 C CA . ALA A 1 113 ? 3.615 -5.105 -5.596 1.00 93.31 113 ALA A CA 1
ATOM 868 C C . ALA A 1 113 ? 3.681 -4.426 -6.969 1.00 93.31 113 ALA A C 1
ATOM 870 O O . ALA A 1 113 ? 2.643 -4.019 -7.486 1.00 93.31 113 ALA A O 1
ATOM 871 N N . TYR A 1 114 ? 4.855 -4.311 -7.599 1.00 93.19 114 TYR A N 1
ATOM 872 C CA . TYR A 1 114 ? 4.984 -3.579 -8.867 1.00 93.19 114 TYR A CA 1
ATOM 873 C C . TYR A 1 114 ? 4.121 -4.160 -9.995 1.00 93.19 114 TYR A C 1
ATOM 875 O O . TYR A 1 114 ? 3.599 -3.415 -10.824 1.00 93.19 114 TYR A O 1
ATOM 883 N N . ALA A 1 115 ? 3.885 -5.473 -9.991 1.00 92.25 115 ALA A N 1
ATOM 884 C CA . ALA A 1 115 ? 3.011 -6.114 -10.967 1.00 92.25 115 ALA A CA 1
ATOM 885 C C . ALA A 1 115 ? 1.513 -5.847 -10.744 1.00 92.25 115 ALA A C 1
ATOM 887 O O . ALA A 1 115 ? 0.730 -6.112 -11.654 1.00 92.25 115 ALA A O 1
ATOM 888 N N . ALA A 1 116 ? 1.090 -5.285 -9.605 1.00 94.62 116 ALA A N 1
ATOM 889 C CA . ALA A 1 116 ? -0.325 -5.051 -9.297 1.00 94.62 116 ALA A CA 1
ATOM 890 C C . ALA A 1 116 ? -1.038 -4.203 -10.364 1.00 94.62 116 ALA A C 1
ATOM 892 O O . ALA A 1 116 ? -2.238 -4.371 -10.596 1.00 94.62 116 ALA A O 1
ATOM 893 N N . PHE A 1 117 ? -0.301 -3.330 -11.063 1.00 93.94 117 PHE A N 1
ATOM 894 C CA . PHE A 1 117 ? -0.864 -2.557 -12.163 1.00 93.94 117 PHE A CA 1
ATOM 895 C C . PHE A 1 117 ? -1.423 -3.468 -13.263 1.00 93.94 117 PHE A C 1
ATOM 897 O O . PHE A 1 117 ? -2.569 -3.289 -13.651 1.00 93.94 117 PHE A O 1
ATOM 904 N N . GLY A 1 118 ? -0.667 -4.473 -13.715 1.00 90.75 118 GLY A N 1
ATOM 905 C CA . GLY A 1 118 ? -1.038 -5.346 -14.837 1.00 90.75 118 GLY A CA 1
ATOM 906 C C . GLY A 1 118 ? -1.514 -6.754 -14.466 1.00 90.75 118 GLY A C 1
ATOM 907 O O . GLY A 1 118 ? -1.947 -7.485 -15.347 1.00 90.75 118 GLY A O 1
ATOM 908 N N . ASN A 1 119 ? -1.430 -7.157 -13.197 1.00 91.94 119 ASN A N 1
ATOM 909 C CA . ASN A 1 119 ? -1.659 -8.538 -12.772 1.00 91.94 119 ASN A CA 1
ATOM 910 C C . ASN A 1 119 ? -2.769 -8.617 -11.712 1.00 91.94 119 ASN A C 1
ATOM 912 O O . ASN A 1 119 ? -2.597 -8.139 -10.589 1.00 91.94 119 ASN A O 1
ATOM 916 N N . GLU A 1 120 ? -3.907 -9.227 -12.059 1.00 91.94 120 GLU A N 1
ATOM 917 C CA . GLU A 1 120 ? -5.028 -9.387 -11.128 1.00 91.94 120 GLU A CA 1
ATOM 918 C C . GLU A 1 120 ? -4.718 -10.326 -9.968 1.00 91.94 120 GLU A C 1
ATOM 920 O O . GLU A 1 120 ? -5.114 -10.025 -8.847 1.00 91.94 120 GLU A O 1
ATOM 925 N N . SER A 1 121 ? -3.957 -11.399 -10.188 1.00 92.62 121 SER A N 1
ATOM 926 C CA . SER A 1 121 ? -3.583 -12.317 -9.108 1.00 92.62 121 SER A CA 1
ATOM 927 C C . SER A 1 121 ? -2.773 -11.607 -8.023 1.00 92.62 121 SER A C 1
ATOM 929 O O . SER A 1 121 ? -3.048 -11.783 -6.842 1.00 92.62 121 SER A O 1
ATOM 931 N N . VAL A 1 122 ? -1.847 -10.720 -8.407 1.00 94.25 122 VAL A N 1
ATOM 932 C CA . VAL A 1 122 ? -1.114 -9.883 -7.439 1.00 94.25 122 VAL A CA 1
ATOM 933 C C . VAL A 1 122 ? -2.069 -8.942 -6.700 1.00 94.25 122 VAL A C 1
ATOM 935 O O . VAL A 1 122 ? -1.950 -8.762 -5.489 1.00 94.25 122 VAL A O 1
ATOM 938 N N . ARG A 1 123 ? -3.061 -8.368 -7.392 1.00 95.56 123 ARG A N 1
ATOM 939 C CA . ARG A 1 123 ? -4.100 -7.551 -6.744 1.00 95.56 123 ARG A CA 1
ATOM 940 C C . ARG A 1 123 ? -4.924 -8.363 -5.742 1.00 95.56 123 ARG A C 1
ATOM 942 O O . ARG A 1 123 ? -5.187 -7.862 -4.654 1.00 95.56 123 ARG A O 1
ATOM 949 N N . ASP A 1 124 ? -5.303 -9.594 -6.070 1.00 95.00 124 ASP A N 1
ATOM 950 C CA . ASP A 1 124 ? -6.017 -10.498 -5.161 1.00 95.00 124 ASP A CA 1
ATOM 951 C C . ASP A 1 124 ? -5.209 -10.845 -3.913 1.00 95.00 124 ASP A C 1
ATOM 953 O O . ASP A 1 124 ? -5.739 -10.775 -2.802 1.00 95.00 124 ASP A O 1
ATOM 957 N N . GLU A 1 125 ? -3.924 -11.158 -4.073 1.00 95.88 125 GLU A N 1
ATOM 958 C CA . GLU A 1 125 ? -3.024 -11.407 -2.945 1.00 95.88 125 GLU A CA 1
ATOM 959 C C . GLU A 1 125 ? -2.946 -10.185 -2.018 1.00 95.88 125 GLU A C 1
ATOM 961 O O . GLU A 1 125 ? -3.082 -10.315 -0.800 1.00 95.88 125 GLU A O 1
ATOM 966 N N . ILE A 1 126 ? -2.819 -8.980 -2.588 1.00 97.38 126 ILE A N 1
ATOM 967 C CA . ILE A 1 126 ? -2.806 -7.728 -1.820 1.00 97.38 126 ILE A CA 1
ATOM 968 C C . ILE A 1 126 ? -4.133 -7.524 -1.084 1.00 97.38 126 ILE A C 1
ATOM 970 O O . ILE A 1 126 ? -4.121 -7.189 0.102 1.00 97.38 126 ILE A O 1
ATOM 974 N N . ARG A 1 127 ? -5.277 -7.757 -1.744 1.00 97.19 127 ARG A N 1
ATOM 975 C CA . ARG A 1 127 ? -6.603 -7.661 -1.111 1.00 97.19 127 ARG A CA 1
ATOM 976 C C . ARG A 1 127 ? -6.723 -8.611 0.086 1.00 97.19 127 ARG A C 1
ATOM 978 O O . ARG A 1 127 ? -7.239 -8.219 1.134 1.00 97.19 127 ARG A O 1
ATOM 985 N N . ALA A 1 128 ? -6.232 -9.841 -0.051 1.00 96.88 128 ALA A N 1
ATOM 986 C CA . ALA A 1 128 ? -6.253 -10.843 1.012 1.00 96.88 128 ALA A CA 1
ATOM 987 C C . ALA A 1 128 ? -5.298 -10.510 2.174 1.00 96.88 128 ALA A C 1
ATOM 989 O O . ALA A 1 128 ? -5.560 -10.895 3.314 1.00 96.88 128 ALA A O 1
ATOM 990 N N . ALA A 1 129 ? -4.222 -9.769 1.907 1.00 97.19 129 ALA A N 1
ATOM 991 C CA . ALA A 1 129 ? -3.206 -9.408 2.891 1.00 97.19 129 ALA A CA 1
ATOM 992 C C . ALA A 1 129 ? -3.613 -8.264 3.843 1.00 97.19 129 ALA A C 1
ATOM 994 O O . ALA A 1 129 ? -2.887 -7.995 4.803 1.00 97.19 129 ALA A O 1
ATOM 995 N N . VAL A 1 130 ? -4.734 -7.569 3.604 1.00 97.75 130 VAL A N 1
ATOM 996 C CA . VAL A 1 130 ? -5.122 -6.371 4.376 1.00 97.75 130 VAL A CA 1
ATOM 997 C C . VAL A 1 130 ? -5.518 -6.714 5.814 1.00 97.75 130 VAL A C 1
ATOM 999 O O . VAL A 1 130 ? -6.565 -7.326 6.072 1.00 97.75 130 VAL A O 1
ATOM 1002 N N . GLY A 1 131 ? -4.708 -6.235 6.759 1.00 96.19 131 GLY A N 1
ATOM 1003 C CA . GLY A 1 131 ? -4.868 -6.453 8.191 1.00 96.19 131 GLY A CA 1
ATOM 1004 C C . GLY A 1 131 ? -5.869 -5.509 8.876 1.00 96.19 131 GLY A C 1
ATOM 1005 O O . GLY A 1 131 ? -6.314 -4.513 8.300 1.00 96.19 131 GLY A O 1
ATOM 1006 N N . PRO A 1 132 ? -6.248 -5.814 10.129 1.00 95.56 132 PRO A N 1
ATOM 1007 C CA . PRO A 1 132 ? -7.278 -5.083 10.867 1.00 95.56 132 PRO A CA 1
ATOM 1008 C C . PRO A 1 132 ? -6.932 -3.616 11.173 1.00 95.56 132 PRO A C 1
ATOM 1010 O O . PRO A 1 132 ? -7.826 -2.773 11.131 1.00 95.56 132 PRO A O 1
ATOM 1013 N N . LEU A 1 133 ? -5.670 -3.267 11.445 1.00 94.56 133 LEU A N 1
ATOM 1014 C CA . LEU A 1 133 ? -5.316 -1.888 11.815 1.00 94.56 133 LEU A CA 1
ATOM 1015 C C . LEU A 1 133 ? -5.496 -0.910 10.655 1.00 94.56 133 LEU A C 1
ATOM 1017 O O . LEU A 1 133 ? -5.958 0.207 10.865 1.00 94.56 133 LEU A O 1
ATOM 1021 N N . VAL A 1 134 ? -5.196 -1.339 9.427 1.00 95.12 134 VAL A N 1
ATOM 1022 C CA . VAL A 1 134 ? -5.420 -0.516 8.229 1.00 95.12 134 VAL A CA 1
ATOM 1023 C C . VAL A 1 134 ? -6.909 -0.255 8.029 1.00 95.12 134 VAL A C 1
ATOM 1025 O O . VAL A 1 134 ? -7.300 0.838 7.643 1.00 95.12 134 VAL A O 1
ATOM 1028 N N . THR A 1 135 ? -7.759 -1.232 8.351 1.00 95.50 135 THR A N 1
ATOM 1029 C CA . THR A 1 135 ? -9.211 -1.113 8.148 1.00 95.50 135 THR A CA 1
ATOM 1030 C C . THR A 1 135 ? -9.885 -0.136 9.103 1.00 95.50 135 THR A C 1
ATOM 1032 O O . THR A 1 135 ? -10.907 0.443 8.752 1.00 95.50 135 THR A O 1
ATOM 1035 N N . GLN A 1 136 ? -9.292 0.078 10.278 1.00 95.19 136 GLN A N 1
ATOM 1036 C CA . GLN A 1 136 ? -9.750 1.047 11.279 1.00 95.19 136 GLN A CA 1
ATOM 1037 C C . GLN A 1 136 ? -9.151 2.439 11.051 1.00 95.19 136 GLN A C 1
ATOM 1039 O O . GLN A 1 136 ? -9.615 3.419 11.626 1.00 95.19 136 GLN A O 1
ATOM 1044 N N . PHE A 1 137 ? -8.111 2.529 10.221 1.00 95.06 137 PHE A N 1
ATOM 1045 C CA . PHE A 1 137 ? -7.332 3.742 10.043 1.00 95.06 137 PHE A CA 1
ATOM 1046 C C . PHE A 1 137 ? -8.118 4.959 9.530 1.00 95.06 137 PHE A C 1
ATOM 1048 O O . PHE A 1 137 ? -7.854 6.046 10.043 1.00 95.06 137 PHE A O 1
ATOM 1055 N N . PRO A 1 138 ? -9.107 4.819 8.620 1.00 96.25 138 PRO A N 1
ATOM 1056 C CA . PRO A 1 138 ? -9.907 5.954 8.164 1.00 96.25 138 PRO A CA 1
ATOM 1057 C C . PRO A 1 138 ? -10.557 6.765 9.288 1.00 96.25 138 PRO A C 1
ATOM 1059 O O . PRO A 1 138 ? -10.492 7.986 9.253 1.00 96.25 138 PRO A O 1
ATOM 1062 N N . ALA A 1 139 ? -11.088 6.115 10.329 1.00 95.19 139 ALA A N 1
ATOM 1063 C CA . ALA A 1 139 ? -11.704 6.821 11.456 1.00 95.19 139 ALA A CA 1
ATOM 1064 C C . ALA A 1 139 ? -10.701 7.744 12.173 1.00 95.19 139 ALA A C 1
ATOM 1066 O O . ALA A 1 139 ? -11.012 8.874 12.531 1.00 95.19 139 ALA A O 1
ATOM 1067 N N . PHE A 1 140 ? -9.452 7.297 12.313 1.00 94.12 140 PHE A N 1
ATOM 1068 C CA . PHE A 1 140 ? -8.399 8.116 12.909 1.00 94.12 140 PHE A CA 1
ATOM 1069 C C . PHE A 1 140 ? -7.919 9.243 11.988 1.00 94.12 140 PHE A C 1
ATOM 1071 O O . PHE A 1 140 ? -7.383 10.234 12.480 1.00 94.12 140 PHE A O 1
ATOM 1078 N N . ILE A 1 141 ? -8.068 9.104 10.668 1.00 92.19 141 ILE A N 1
ATOM 1079 C CA . ILE A 1 141 ? -7.801 10.193 9.722 1.00 92.19 141 ILE A CA 1
ATOM 1080 C C . ILE A 1 141 ? -8.875 11.272 9.861 1.00 92.19 141 ILE A C 1
ATOM 1082 O O . ILE A 1 141 ? -8.523 12.441 10.010 1.00 92.19 141 ILE A O 1
ATOM 1086 N N . GLU A 1 142 ? -10.152 10.883 9.893 1.00 93.31 142 GLU A N 1
ATOM 1087 C CA . GLU A 1 142 ? -11.286 11.802 10.082 1.00 93.31 142 GLU A CA 1
ATOM 1088 C C . GLU A 1 142 ? -11.152 12.610 11.386 1.00 93.31 142 GLU A C 1
ATOM 1090 O O . GLU A 1 142 ? -11.408 13.814 11.404 1.00 93.31 142 GLU A O 1
ATOM 1095 N N . ASP A 1 143 ? -10.649 11.977 12.450 1.00 93.62 143 ASP A N 1
ATOM 1096 C CA . ASP A 1 143 ? -10.396 12.614 13.748 1.00 93.62 143 ASP A CA 1
ATOM 1097 C C . ASP A 1 143 ? -9.085 13.434 13.807 1.00 93.62 143 ASP A C 1
ATOM 1099 O O . ASP A 1 143 ? -8.747 14.004 14.849 1.00 93.62 143 ASP A O 1
ATOM 1103 N N . GLY A 1 144 ? -8.305 13.494 12.721 1.00 91.25 144 GLY A N 1
ATOM 1104 C CA . GLY A 1 144 ? -7.025 14.213 12.669 1.00 91.25 144 GLY A CA 1
ATOM 1105 C C . GLY A 1 144 ? -5.893 13.557 13.474 1.00 91.25 144 GLY A C 1
ATOM 1106 O O . GLY A 1 144 ? -4.908 14.209 13.819 1.00 91.25 144 GLY A O 1
ATOM 1107 N N . GLN A 1 145 ? -6.017 12.265 13.785 1.00 92.25 145 GLN A N 1
ATOM 1108 C CA . GLN A 1 145 ? -5.105 11.491 14.638 1.00 92.25 145 GLN A CA 1
ATOM 1109 C C . GLN A 1 145 ? -4.183 10.538 13.861 1.00 92.25 145 GLN A C 1
ATOM 1111 O O . GLN A 1 145 ? -3.365 9.841 14.468 1.00 92.25 145 GLN A O 1
ATOM 1116 N N . ALA A 1 146 ? -4.276 10.512 12.529 1.00 89.50 146 ALA A N 1
ATOM 1117 C CA . ALA A 1 146 ? -3.557 9.594 11.642 1.00 89.50 146 ALA A CA 1
ATOM 1118 C C . ALA A 1 146 ? -2.068 9.410 11.999 1.00 89.50 146 ALA A C 1
ATOM 1120 O O . ALA A 1 146 ? -1.593 8.286 12.187 1.00 89.50 146 ALA A O 1
ATOM 1121 N N . GLN A 1 147 ? -1.330 10.517 12.139 1.00 88.12 147 GLN A N 1
ATOM 1122 C CA . GLN A 1 147 ? 0.103 10.483 12.435 1.00 88.12 147 GLN A CA 1
ATOM 1123 C C . GLN A 1 147 ? 0.399 9.899 13.821 1.00 88.12 147 GLN A C 1
ATOM 1125 O O . GLN A 1 147 ? 1.231 9.000 13.942 1.00 88.12 147 GLN A O 1
ATOM 1130 N N . GLN A 1 148 ? -0.325 10.341 14.850 1.00 89.81 148 GLN A N 1
ATOM 1131 C CA . GLN A 1 148 ? -0.153 9.840 16.212 1.00 89.81 148 GLN A CA 1
ATOM 1132 C C . GLN A 1 148 ? -0.415 8.333 16.288 1.00 89.81 148 GLN A C 1
ATOM 1134 O O . GLN A 1 148 ? 0.347 7.601 16.923 1.00 89.81 148 GLN A O 1
ATOM 1139 N N . VAL A 1 149 ? -1.469 7.850 15.627 1.00 90.50 149 VAL A N 1
ATOM 1140 C CA . VAL A 1 149 ? -1.823 6.425 15.603 1.00 90.50 149 VAL A CA 1
ATOM 1141 C C . VAL A 1 149 ? -0.712 5.598 14.969 1.00 90.50 149 VAL A C 1
ATOM 1143 O O . VAL A 1 149 ? -0.327 4.563 15.508 1.00 90.50 149 VAL A O 1
ATOM 1146 N N . ILE A 1 150 ? -0.125 6.072 13.876 1.00 88.38 150 ILE A N 1
ATOM 1147 C CA . ILE A 1 150 ? 0.998 5.379 13.243 1.00 88.38 150 ILE A CA 1
ATOM 1148 C C . ILE A 1 150 ? 2.239 5.365 14.134 1.00 88.38 150 ILE A C 1
ATOM 1150 O O . ILE A 1 150 ? 2.919 4.348 14.239 1.00 88.38 150 ILE A O 1
ATOM 1154 N N . GLU A 1 151 ? 2.553 6.481 14.781 1.00 87.44 151 GLU A N 1
ATOM 1155 C CA . GLU A 1 151 ? 3.766 6.595 15.590 1.00 87.44 151 GLU A CA 1
ATOM 1156 C C . GLU A 1 151 ? 3.688 5.803 16.900 1.00 87.44 151 GLU A C 1
ATOM 1158 O O . GLU A 1 151 ? 4.719 5.335 17.400 1.00 87.44 151 GLU A O 1
ATOM 1163 N N . THR A 1 152 ? 2.484 5.656 17.460 1.00 87.81 152 THR A N 1
ATOM 1164 C CA . THR A 1 152 ? 2.279 5.113 18.812 1.00 87.81 152 THR A CA 1
ATOM 1165 C C . THR A 1 152 ? 1.580 3.758 18.846 1.00 87.81 152 THR A C 1
ATOM 1167 O O . THR A 1 152 ? 1.877 2.967 19.738 1.00 87.81 152 THR A O 1
ATOM 1170 N N . GLN A 1 153 ? 0.686 3.470 17.897 1.00 89.12 153 GLN A N 1
ATOM 1171 C CA . GLN A 1 153 ? -0.154 2.267 17.914 1.00 89.12 153 GLN A CA 1
ATOM 1172 C C . GLN A 1 153 ? 0.220 1.264 16.824 1.00 89.12 153 GLN A C 1
ATOM 1174 O O . GLN A 1 153 ? 0.069 0.059 17.030 1.00 89.12 153 GLN A O 1
ATOM 1179 N N . TRP A 1 154 ? 0.699 1.721 15.662 1.00 91.38 154 TRP A N 1
ATOM 1180 C CA . TRP A 1 154 ? 1.089 0.790 14.606 1.00 91.38 154 TRP A CA 1
ATOM 1181 C C . TRP A 1 154 ? 2.383 0.045 14.965 1.00 91.38 154 TRP A C 1
ATOM 1183 O O . TRP A 1 154 ? 3.319 0.644 15.507 1.00 91.38 154 TRP A O 1
ATOM 1193 N N . PRO A 1 155 ? 2.469 -1.258 14.641 1.00 92.12 155 PRO A N 1
ATOM 1194 C CA . PRO A 1 155 ? 3.662 -2.046 14.903 1.00 92.12 155 PRO A CA 1
ATOM 1195 C C . PRO A 1 155 ? 4.897 -1.497 14.190 1.00 92.12 155 PRO A C 1
ATOM 1197 O O . PRO A 1 155 ? 4.825 -1.048 13.046 1.00 92.12 155 PRO A O 1
ATOM 1200 N N . LYS A 1 156 ? 6.046 -1.576 14.867 1.00 89.56 156 LYS A N 1
ATOM 1201 C CA . LYS A 1 156 ? 7.353 -1.151 14.333 1.00 89.56 156 LYS A CA 1
ATOM 1202 C C . LYS A 1 156 ? 8.265 -2.328 13.994 1.00 89.56 156 LYS A C 1
ATOM 1204 O O . LYS A 1 156 ? 9.281 -2.138 13.332 1.00 89.56 156 LYS A O 1
ATOM 1209 N N . ASP A 1 157 ? 7.918 -3.531 14.443 1.00 91.56 157 ASP A N 1
ATOM 1210 C CA . ASP A 1 157 ? 8.592 -4.766 14.067 1.00 91.56 157 ASP A CA 1
ATOM 1211 C C . ASP A 1 157 ? 7.869 -5.448 12.887 1.00 91.56 157 ASP A C 1
ATOM 1213 O O . ASP A 1 157 ? 6.636 -5.431 12.832 1.00 91.56 157 ASP A O 1
ATOM 1217 N N . PRO A 1 158 ? 8.605 -6.083 11.955 1.00 91.62 158 PRO A N 1
ATOM 1218 C CA . PRO A 1 158 ? 8.013 -6.694 10.764 1.00 91.62 158 PRO A CA 1
ATOM 1219 C C . PRO A 1 158 ? 6.942 -7.746 11.062 1.00 91.62 158 PRO A C 1
ATOM 1221 O O . PRO A 1 158 ? 5.871 -7.718 10.466 1.00 91.62 158 PRO A O 1
ATOM 1224 N N . LYS A 1 159 ? 7.183 -8.642 12.026 1.00 92.62 159 LYS A N 1
ATOM 1225 C CA . LYS A 1 159 ? 6.272 -9.757 12.322 1.00 92.62 159 LYS A CA 1
ATOM 1226 C C . LYS A 1 159 ? 4.884 -9.263 12.726 1.00 92.62 159 LYS A C 1
ATOM 1228 O O . LYS A 1 159 ? 3.876 -9.715 12.186 1.00 92.62 159 LYS A O 1
ATOM 1233 N N . THR A 1 160 ? 4.833 -8.331 13.672 1.00 93.31 160 THR A N 1
ATOM 1234 C CA . THR A 1 160 ? 3.569 -7.777 14.166 1.00 93.31 160 THR A CA 1
ATOM 1235 C C . THR A 1 160 ? 2.938 -6.838 13.136 1.00 93.31 160 THR A C 1
ATOM 1237 O O . THR A 1 160 ? 1.713 -6.736 13.056 1.00 93.31 160 THR A O 1
ATOM 1240 N N . TYR A 1 161 ? 3.750 -6.178 12.303 1.00 94.25 161 TYR A N 1
ATOM 1241 C CA . TYR A 1 161 ? 3.261 -5.390 11.173 1.00 94.25 161 TYR A CA 1
ATOM 1242 C C . TYR A 1 161 ? 2.532 -6.273 10.153 1.00 94.25 161 TYR A C 1
ATOM 1244 O O . TYR A 1 161 ? 1.412 -5.952 9.758 1.00 94.25 161 TYR A O 1
ATOM 1252 N N . PHE A 1 162 ? 3.109 -7.416 9.779 1.00 94.19 162 PHE A N 1
ATOM 1253 C CA . PHE A 1 162 ? 2.520 -8.309 8.781 1.00 94.19 162 PHE A CA 1
ATOM 1254 C C . PHE A 1 162 ? 1.235 -8.985 9.256 1.00 94.19 162 PHE A C 1
ATOM 1256 O O . PHE A 1 162 ? 0.350 -9.242 8.446 1.00 94.19 162 PHE A O 1
ATOM 1263 N N . SER A 1 163 ? 1.071 -9.208 10.561 1.00 93.62 163 SER A N 1
ATOM 1264 C CA . SER A 1 163 ? -0.183 -9.751 11.090 1.00 93.62 163 SER A CA 1
ATOM 1265 C C . SER A 1 163 ? -1.302 -8.711 11.198 1.00 93.62 163 SER A C 1
ATOM 1267 O O . SER A 1 163 ? -2.475 -9.062 11.088 1.00 93.62 163 SER A O 1
ATOM 1269 N N . ASN A 1 164 ? -0.963 -7.443 11.456 1.00 94.62 164 ASN A N 1
ATOM 1270 C CA . ASN A 1 164 ? -1.948 -6.436 11.862 1.00 94.62 164 ASN A CA 1
ATOM 1271 C C . ASN A 1 164 ? -2.203 -5.340 10.824 1.00 94.62 164 ASN A C 1
ATOM 1273 O O . ASN A 1 164 ? -3.286 -4.753 10.828 1.00 94.62 164 ASN A O 1
ATOM 1277 N N . VAL A 1 165 ? -1.233 -5.048 9.957 1.00 95.00 165 VAL A N 1
ATOM 1278 C CA . VAL A 1 165 ? -1.295 -3.952 8.983 1.00 95.00 165 VAL A CA 1
ATOM 1279 C C . VAL A 1 165 ? -1.458 -4.511 7.573 1.00 95.00 165 VAL A C 1
ATOM 1281 O O . VAL A 1 165 ? -2.515 -4.348 6.966 1.00 95.00 165 VAL A O 1
ATOM 1284 N N . LEU A 1 166 ? -0.439 -5.200 7.061 1.00 95.75 166 LEU A N 1
ATOM 1285 C CA . LEU A 1 166 ? -0.434 -5.742 5.704 1.00 95.75 166 LEU A CA 1
ATOM 1286 C C . LEU A 1 166 ? 0.499 -6.954 5.633 1.00 95.75 166 LEU A C 1
ATOM 1288 O O . LEU A 1 166 ? 1.699 -6.808 5.861 1.00 95.75 166 LEU A O 1
ATOM 1292 N N . ASN A 1 167 ? -0.031 -8.137 5.322 1.00 95.06 167 ASN A N 1
ATOM 1293 C CA . ASN A 1 167 ? 0.750 -9.375 5.278 1.00 95.06 167 ASN A CA 1
ATOM 1294 C C . ASN A 1 167 ? 1.603 -9.476 4.002 1.00 95.06 167 ASN A C 1
ATOM 1296 O O . ASN A 1 167 ? 1.220 -10.095 3.012 1.00 95.06 167 ASN A O 1
ATOM 1300 N N . LEU A 1 168 ? 2.774 -8.844 4.020 1.00 91.25 168 LEU A N 1
ATOM 1301 C CA . LEU A 1 168 ? 3.667 -8.777 2.860 1.00 91.25 168 LEU A CA 1
ATOM 1302 C C . LEU A 1 168 ? 4.465 -10.070 2.627 1.00 91.25 168 LEU A C 1
ATOM 1304 O O . LEU A 1 168 ? 4.889 -10.341 1.503 1.00 91.25 168 LEU A O 1
ATOM 1308 N N . GLU A 1 169 ? 4.637 -10.894 3.664 1.00 90.69 169 GLU A N 1
ATOM 1309 C CA . GLU A 1 169 ? 5.306 -12.197 3.557 1.00 90.69 169 GLU A CA 1
ATOM 1310 C C . GLU A 1 169 ? 4.481 -13.211 2.763 1.00 90.69 169 GLU A C 1
ATOM 1312 O O . GLU A 1 169 ? 5.059 -14.087 2.122 1.00 90.69 169 GLU A O 1
ATOM 1317 N N . SER A 1 170 ? 3.149 -13.078 2.751 1.00 89.00 170 SER A N 1
ATOM 1318 C CA . SER A 1 170 ? 2.284 -13.949 1.950 1.00 89.00 170 SER A CA 1
ATOM 1319 C C . SER A 1 170 ? 2.248 -13.604 0.464 1.00 89.00 170 SER A C 1
ATOM 1321 O O . SER A 1 170 ? 1.668 -14.371 -0.298 1.00 89.00 170 SER A O 1
ATOM 1323 N N . LEU A 1 171 ? 2.824 -12.470 0.048 1.00 91.00 171 LEU A N 1
ATOM 1324 C CA . LEU A 1 171 ? 2.844 -12.083 -1.360 1.00 91.00 171 LEU A CA 1
ATOM 1325 C C . LEU A 1 171 ? 3.855 -12.932 -2.133 1.00 91.00 171 LEU A C 1
ATOM 1327 O O . LEU A 1 171 ? 5.019 -13.072 -1.724 1.00 91.00 171 LEU A O 1
ATOM 1331 N N . SER A 1 172 ? 3.412 -13.448 -3.273 1.00 87.69 172 SER A N 1
ATOM 1332 C CA . SER A 1 172 ? 4.248 -14.179 -4.213 1.00 87.69 172 SER A CA 1
ATOM 1333 C C . SER A 1 172 ? 5.346 -13.273 -4.769 1.00 87.69 172 SER A C 1
ATOM 1335 O O . SER A 1 172 ? 5.155 -12.071 -4.970 1.00 87.69 172 SER A O 1
ATOM 1337 N N . ASP A 1 173 ? 6.511 -13.852 -5.051 1.00 80.56 173 ASP A N 1
ATOM 1338 C CA . ASP A 1 173 ? 7.514 -13.143 -5.838 1.00 80.56 173 ASP A CA 1
ATOM 1339 C C . ASP A 1 173 ? 6.983 -12.948 -7.262 1.00 80.56 173 ASP A C 1
ATOM 1341 O O . ASP A 1 173 ? 6.452 -13.874 -7.887 1.00 80.56 173 ASP A O 1
ATOM 1345 N N . VAL A 1 174 ? 7.129 -11.730 -7.776 1.00 67.94 174 VAL A N 1
ATOM 1346 C CA . VAL A 1 174 ? 6.772 -11.407 -9.156 1.00 67.94 174 VAL A CA 1
ATOM 1347 C C . VAL A 1 174 ? 7.821 -12.048 -10.066 1.00 67.94 174 VAL A C 1
ATOM 1349 O O . VAL A 1 174 ? 9.007 -11.739 -9.950 1.00 67.94 174 VAL A O 1
ATOM 1352 N N . LYS A 1 175 ? 7.383 -12.976 -10.921 1.00 54.19 175 LYS A N 1
ATOM 1353 C CA . LYS A 1 175 ? 8.222 -13.657 -11.919 1.00 54.19 175 LYS A CA 1
ATOM 1354 C C . LYS A 1 175 ? 8.378 -12.841 -13.192 1.00 54.19 175 LYS A C 1
ATOM 1356 O O . LYS A 1 175 ? 7.374 -12.217 -13.603 1.00 54.19 175 LYS A O 1
#

Sequence (175 aa):
MFRVAVIAFLVSIISASIVRAQENGPIVIPERLQRIASSSQLAERLGVNWGSVSPEEIGRYMGLLAAANEVARVVALKNGRETPSDEDYEAGLAAWCLWPNKPPIAEPYWPKAYAAFGNESVRDEIRAAVGPLVTQFPAFIEDGQAQQVIETQWPKDPKTYFSNVLNLESLSDVK

pLDDT: mean 84.98, std 17.16, range [38.69, 98.19]

Secondary structure (DSSP, 8-state):
------SS--SSSSSSSSTTSGGGSPPPPPHHHHHHHHTSSHHHHTT--TTS--HHHHHHHHHHHHHHHHHHHHHHHHTT-SS--HHHHHHHHHHTTTTTT--SSSGGGHHHHGGGGT-HHHHHHHHHTB-HHHHHHHHHHHTT-HHHHHHHTS--SHHHHHHHTB--TTSPPP-

Radius of gyration: 20.52 Å; chains: 1; bounding box: 58×46×65 Å